Protein AF-A0A3P6Q4G8-F1 (afdb_monomer_lite)

Sequence (98 aa):
MTVVFAAFMSIFATLFLEGWKRYHAEVAWKWGLLDFEVDEETVRPEYQLRVKYAKTKRINPITQQLEPYLPLRIKFLRFLGSGVTVLFFVSLNFFLAN

Organism: NCBI:txid637853

Foldseek 3Di:
DDPVVVVVVVVVVVVCVVVVVVVVVVVCVVVVVVPPPPDPPPQPVVVVVVQVPQPDWDQDPPVRDTGRDDPVVVVVVVVVVVVVVVVVVVVVVVVVVD

Radius of gyration: 21.97 Å; chains: 1; bounding box: 55×34×53 Å

InterPro domains:
  IPR007632 Anoctamin 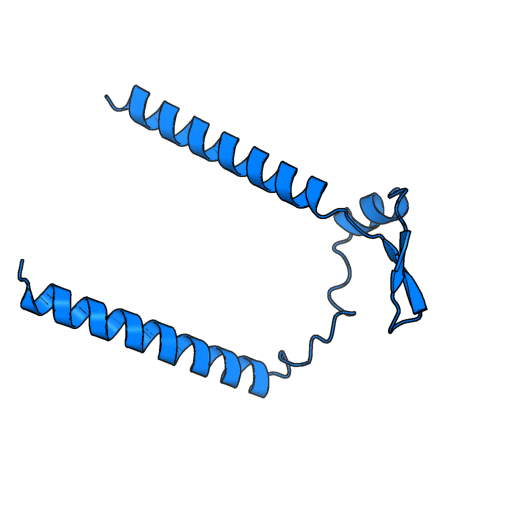[PTHR12308] (1-95)
  IPR049452 Anoctamin, transmembrane domain [PF04547] (1-92)

pLDDT: mean 80.02, std 13.68, range [50.53, 96.0]

Secondary structure (DSSP, 8-state):
--HHHHHHHHHHHHHHHHHHHHHHHHHHHHTTGGG--SS-S---HHHHHHHHT-S-EEE-TTT--EEEPPPHHHHHHHHHHHHHHHHHHHHHHHHHT-

Structure (mmCIF, N/CA/C/O backbone):
data_AF-A0A3P6Q4G8-F1
#
_entry.id   AF-A0A3P6Q4G8-F1
#
loop_
_atom_site.group_PDB
_atom_site.id
_atom_site.type_symbol
_atom_site.label_atom_id
_atom_site.label_alt_id
_atom_site.label_comp_id
_atom_site.label_asym_id
_atom_site.label_entity_id
_atom_site.label_seq_id
_atom_site.pdbx_PDB_ins_code
_atom_site.Cartn_x
_atom_site.Cartn_y
_atom_site.Cartn_z
_atom_site.occupancy
_atom_site.B_iso_or_equiv
_atom_site.auth_seq_id
_atom_site.auth_comp_id
_atom_site.auth_asym_id
_atom_site.auth_atom_id
_atom_site.pdbx_PDB_model_num
ATOM 1 N N . MET A 1 1 ? 20.855 7.249 -24.173 1.00 58.34 1 MET A N 1
ATOM 2 C CA . MET A 1 1 ? 19.793 6.762 -23.265 1.00 58.34 1 MET A CA 1
ATOM 3 C C . MET A 1 1 ? 18.490 7.392 -23.732 1.00 58.34 1 MET A C 1
ATOM 5 O O . MET A 1 1 ? 18.277 8.570 -23.503 1.00 58.34 1 MET A O 1
ATOM 9 N N . THR A 1 2 ? 17.784 6.709 -24.627 1.00 86.06 2 THR A N 1
ATOM 10 C CA . THR A 1 2 ? 17.119 7.303 -25.802 1.00 86.06 2 THR A CA 1
ATOM 11 C C . THR A 1 2 ? 15.637 7.649 -25.587 1.00 86.06 2 THR A C 1
ATOM 13 O O . THR A 1 2 ? 14.909 6.921 -24.921 1.00 86.06 2 THR A O 1
ATOM 16 N N . VAL A 1 3 ? 15.168 8.739 -26.208 1.00 90.31 3 VAL A N 1
ATOM 17 C CA . VAL A 1 3 ? 13.768 9.227 -26.147 1.00 90.31 3 VAL A CA 1
ATOM 18 C C . VAL A 1 3 ? 12.757 8.162 -26.587 1.00 90.31 3 VAL A C 1
ATOM 20 O O . VAL A 1 3 ? 11.704 8.011 -25.977 1.00 90.31 3 VAL A O 1
ATOM 23 N N . VAL A 1 4 ? 13.106 7.368 -27.603 1.00 91.38 4 VAL A N 1
ATOM 24 C CA . VAL A 1 4 ? 12.280 6.252 -28.094 1.00 91.38 4 VAL A CA 1
ATOM 25 C C . VAL A 1 4 ? 12.096 5.173 -27.024 1.00 91.38 4 VAL A C 1
ATOM 27 O O . VAL A 1 4 ? 10.995 4.660 -26.849 1.00 91.38 4 VAL A O 1
ATOM 30 N N . PHE A 1 5 ? 13.149 4.862 -26.263 1.00 91.69 5 PHE A N 1
ATOM 31 C CA . PHE A 1 5 ? 13.061 3.917 -25.152 1.00 91.69 5 PHE A CA 1
ATOM 32 C C . PHE A 1 5 ? 12.174 4.464 -24.029 1.00 91.69 5 PHE A C 1
ATOM 34 O O . PHE A 1 5 ? 11.325 3.740 -23.525 1.00 91.69 5 PHE A O 1
ATOM 41 N N . ALA A 1 6 ? 12.297 5.751 -23.685 1.00 93.06 6 ALA A N 1
ATOM 42 C CA . ALA A 1 6 ? 11.427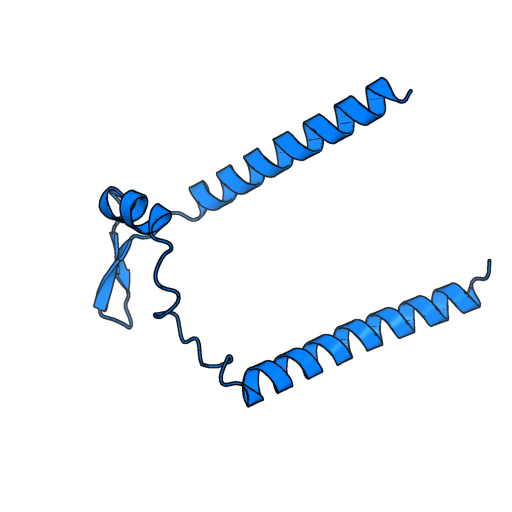 6.382 -22.690 1.00 93.06 6 ALA A CA 1
ATOM 43 C C . ALA A 1 6 ? 9.946 6.375 -23.114 1.00 93.06 6 ALA A C 1
ATOM 45 O O . ALA A 1 6 ? 9.079 6.078 -22.294 1.00 93.06 6 ALA A O 1
ATOM 46 N N . ALA A 1 7 ? 9.660 6.639 -24.394 1.00 93.50 7 ALA A N 1
ATOM 47 C CA . ALA A 1 7 ? 8.307 6.567 -24.946 1.00 93.50 7 ALA A CA 1
ATOM 48 C C . ALA A 1 7 ? 7.746 5.135 -24.929 1.00 93.50 7 ALA A C 1
ATOM 50 O O . ALA A 1 7 ? 6.586 4.925 -24.591 1.00 93.50 7 ALA A O 1
ATOM 51 N N . PHE A 1 8 ? 8.568 4.131 -25.239 1.00 93.81 8 PHE A N 1
ATOM 52 C CA . PHE A 1 8 ? 8.157 2.734 -25.124 1.00 93.81 8 PHE A CA 1
ATOM 53 C C . PHE A 1 8 ? 7.893 2.335 -23.666 1.00 93.81 8 PHE A C 1
ATOM 55 O O . PHE A 1 8 ? 6.870 1.724 -23.372 1.00 93.81 8 PHE A O 1
ATOM 62 N N . MET A 1 9 ? 8.774 2.723 -22.741 1.00 93.94 9 MET A N 1
ATOM 63 C CA . MET A 1 9 ? 8.627 2.423 -21.316 1.00 93.94 9 MET A CA 1
ATOM 64 C C . MET A 1 9 ? 7.397 3.094 -20.701 1.00 93.94 9 MET A C 1
ATOM 66 O O . MET A 1 9 ? 6.752 2.483 -19.853 1.00 93.94 9 MET A O 1
ATOM 70 N N . SER A 1 10 ? 7.036 4.311 -21.123 1.00 94.25 10 SER A N 1
ATOM 71 C CA . SER A 1 10 ? 5.827 4.979 -20.624 1.00 94.25 10 SER A CA 1
ATOM 72 C C . SER A 1 10 ? 4.555 4.271 -21.090 1.00 94.25 10 SER A C 1
ATOM 74 O O . SER A 1 10 ? 3.675 4.016 -20.270 1.00 94.25 10 SER A O 1
ATOM 76 N N . ILE A 1 11 ? 4.489 3.878 -22.366 1.00 94.75 11 ILE A N 1
ATOM 77 C CA . ILE A 1 11 ? 3.368 3.108 -22.925 1.00 94.75 11 ILE A CA 1
ATOM 78 C C . ILE A 1 11 ? 3.294 1.720 -22.279 1.00 94.75 11 ILE A C 1
ATOM 80 O O . ILE A 1 11 ? 2.221 1.246 -21.914 1.00 94.75 11 ILE A O 1
ATOM 84 N N . PHE A 1 12 ? 4.434 1.058 -22.096 1.00 93.81 12 PHE A N 1
ATOM 85 C CA . PHE A 1 12 ? 4.477 -0.247 -21.450 1.00 93.81 12 PHE A CA 1
ATOM 86 C C . PHE A 1 12 ? 4.045 -0.167 -19.980 1.00 93.81 12 PHE A C 1
ATOM 88 O O . PHE A 1 12 ? 3.289 -1.018 -19.521 1.00 93.81 12 PHE A O 1
ATOM 95 N N . ALA A 1 13 ? 4.456 0.871 -19.247 1.00 95.19 13 ALA A N 1
ATOM 96 C CA . ALA A 1 13 ? 4.068 1.067 -17.854 1.00 95.19 13 ALA A CA 1
ATOM 97 C C . ALA A 1 13 ? 2.558 1.301 -17.688 1.00 95.19 13 ALA A C 1
ATOM 99 O O . ALA A 1 13 ? 1.957 0.742 -16.768 1.00 95.19 13 ALA A O 1
ATOM 100 N N . THR A 1 14 ? 1.928 2.089 -18.568 1.00 95.06 14 THR A N 1
ATOM 101 C CA . THR A 1 14 ? 0.473 2.305 -18.517 1.00 95.06 14 THR A CA 1
ATOM 102 C C . THR A 1 14 ? -0.287 1.023 -18.834 1.00 95.06 14 THR A C 1
ATOM 104 O O . THR A 1 14 ? -1.166 0.640 -18.063 1.00 95.06 14 THR A O 1
ATOM 107 N N . LEU A 1 15 ? 0.107 0.305 -19.892 1.00 94.44 15 LEU A N 1
ATOM 108 C CA . LEU A 1 15 ? -0.487 -0.985 -20.252 1.00 94.44 15 LEU A CA 1
ATOM 109 C C . LEU A 1 15 ? -0.317 -2.024 -19.142 1.00 94.44 15 LEU A C 1
ATOM 111 O O . LEU A 1 15 ? -1.265 -2.738 -18.819 1.00 94.44 15 LEU A O 1
ATOM 115 N N . PHE A 1 16 ? 0.866 -2.087 -18.530 1.00 94.06 16 PHE A N 1
ATOM 116 C CA . PHE A 1 16 ? 1.128 -2.977 -17.409 1.00 94.06 16 PHE A CA 1
ATOM 117 C C . PHE A 1 16 ? 0.212 -2.652 -16.230 1.00 94.06 16 PHE A C 1
ATOM 119 O O . PHE A 1 16 ? -0.461 -3.546 -15.734 1.00 94.06 16 PHE A O 1
ATOM 126 N N . LEU A 1 17 ? 0.116 -1.387 -15.810 1.00 94.25 17 LEU A N 1
ATOM 127 C CA .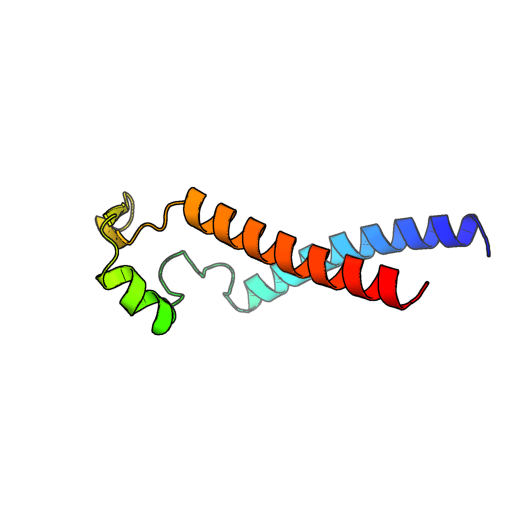 LEU A 1 17 ? -0.742 -0.984 -14.689 1.00 94.25 17 LEU A CA 1
ATOM 128 C C . LEU A 1 17 ? -2.228 -1.246 -14.958 1.00 94.25 17 LEU A C 1
ATOM 130 O O . LEU A 1 17 ? -2.947 -1.689 -14.061 1.00 94.25 17 LEU A O 1
ATOM 134 N N . GLU A 1 18 ? -2.707 -0.974 -16.169 1.00 94.06 18 GLU A N 1
ATOM 135 C CA . GLU A 1 18 ? -4.098 -1.231 -16.544 1.00 94.06 18 GLU A CA 1
ATOM 136 C C . GLU A 1 18 ? -4.405 -2.728 -16.631 1.00 94.06 18 GLU A C 1
ATOM 138 O O . GLU A 1 18 ? -5.407 -3.184 -16.074 1.00 94.06 18 GLU A O 1
ATOM 143 N N . GLY A 1 19 ? -3.530 -3.505 -17.272 1.00 93.81 19 GLY A N 1
ATOM 144 C CA . GLY A 1 19 ? -3.652 -4.958 -17.358 1.00 93.81 19 GLY A CA 1
ATOM 145 C C . GLY A 1 19 ? -3.579 -5.619 -15.983 1.00 93.81 19 GLY A C 1
ATOM 146 O O . GLY A 1 19 ? -4.401 -6.471 -15.656 1.00 93.81 19 GLY A O 1
ATOM 147 N N . TRP A 1 20 ? -2.662 -5.157 -15.137 1.00 93.94 20 TRP A N 1
ATOM 148 C CA . TRP A 1 20 ? -2.488 -5.623 -13.767 1.00 93.94 20 TRP A CA 1
ATOM 149 C C . TRP A 1 20 ? -3.739 -5.389 -12.920 1.00 93.94 20 TRP A C 1
ATOM 151 O O . TRP A 1 20 ? -4.197 -6.304 -12.241 1.00 93.94 20 TRP A O 1
ATOM 161 N N . LYS A 1 21 ? -4.360 -4.205 -13.007 1.00 92.06 21 LYS A N 1
ATOM 162 C CA . LYS A 1 21 ? -5.627 -3.922 -12.309 1.00 92.06 21 LYS A CA 1
ATOM 163 C C . LYS A 1 21 ? -6.742 -4.883 -12.724 1.00 92.06 21 LYS A C 1
ATOM 165 O O . LYS A 1 21 ? -7.471 -5.367 -11.863 1.00 92.06 21 LYS A O 1
ATOM 170 N N . ARG A 1 22 ? -6.863 -5.178 -14.024 1.00 92.00 22 ARG A N 1
ATOM 171 C CA . ARG A 1 22 ? -7.865 -6.127 -14.540 1.00 92.00 22 ARG A CA 1
ATOM 172 C C . ARG A 1 22 ? -7.593 -7.551 -14.059 1.00 92.00 22 ARG A C 1
ATOM 174 O O . ARG A 1 22 ? -8.510 -8.206 -13.578 1.00 92.00 22 ARG A O 1
ATOM 181 N N . TYR A 1 23 ? -6.337 -7.990 -14.116 1.00 92.56 23 TYR A N 1
ATOM 182 C CA . TYR A 1 23 ? -5.928 -9.307 -13.629 1.00 92.56 23 TYR A CA 1
ATOM 183 C C . TYR A 1 23 ? -6.197 -9.471 -12.129 1.00 92.56 23 TYR A C 1
ATOM 185 O O . TYR A 1 23 ? -6.776 -10.467 -11.705 1.00 92.56 23 TYR A O 1
ATOM 193 N N . HIS A 1 24 ? -5.851 -8.465 -11.323 1.00 89.69 24 HIS A N 1
ATOM 194 C CA . HIS A 1 24 ? -6.144 -8.474 -9.893 1.00 89.69 24 HIS A CA 1
ATOM 195 C C . HIS A 1 24 ? -7.636 -8.572 -9.593 1.00 89.69 24 HIS A C 1
ATOM 197 O O . HIS A 1 24 ? -8.014 -9.330 -8.703 1.00 89.69 24 HIS A O 1
ATOM 203 N N . ALA A 1 25 ? -8.478 -7.842 -10.329 1.00 88.06 25 ALA A N 1
ATOM 204 C CA . ALA A 1 25 ? -9.926 -7.921 -10.167 1.00 88.06 25 ALA A CA 1
ATOM 205 C C . ALA A 1 25 ? -10.464 -9.317 -10.524 1.00 88.06 25 ALA A C 1
ATOM 207 O O . ALA A 1 25 ? -11.302 -9.853 -9.805 1.00 88.06 25 ALA A O 1
ATOM 208 N N . GLU A 1 26 ? -9.948 -9.939 -11.586 1.00 91.00 26 GLU A N 1
ATOM 209 C CA . GLU A 1 26 ? -10.343 -11.292 -11.990 1.00 91.00 26 GLU A CA 1
ATOM 210 C C . GLU A 1 26 ? -9.906 -12.358 -10.973 1.00 91.00 26 GLU A C 1
ATOM 212 O O . GLU A 1 26 ? -10.676 -13.262 -10.652 1.00 91.00 26 GLU A O 1
ATOM 217 N N . VAL A 1 27 ? -8.690 -12.250 -10.430 1.00 91.19 27 VAL A N 1
ATOM 218 C CA . VAL A 1 27 ? -8.204 -13.147 -9.368 1.00 91.19 27 VAL A CA 1
ATOM 219 C C . VAL A 1 27 ? -9.023 -12.961 -8.094 1.00 91.19 27 VAL A C 1
ATOM 221 O O . VAL A 1 27 ? -9.458 -13.948 -7.506 1.00 91.19 27 VAL A O 1
ATOM 224 N N . ALA A 1 28 ? -9.294 -11.714 -7.702 1.00 87.38 28 ALA A N 1
ATOM 225 C CA . ALA A 1 28 ? -10.144 -11.415 -6.556 1.00 87.38 28 ALA A CA 1
ATOM 226 C C . ALA A 1 28 ? -11.560 -11.985 -6.739 1.00 87.38 28 ALA A C 1
ATOM 228 O O . ALA A 1 28 ? -12.099 -12.570 -5.806 1.00 87.38 28 ALA A O 1
ATOM 229 N N . TRP A 1 29 ? -12.131 -11.901 -7.946 1.00 84.56 29 TRP A N 1
ATOM 230 C CA . TRP A 1 29 ? -13.415 -12.532 -8.273 1.00 84.56 29 TRP A CA 1
ATOM 231 C C . TRP A 1 29 ? -13.371 -14.047 -8.139 1.00 84.56 29 TRP A C 1
ATOM 233 O O . TRP A 1 29 ? -14.191 -14.630 -7.436 1.00 84.56 29 TRP A O 1
ATOM 243 N N . LYS A 1 30 ? -12.387 -14.691 -8.776 1.00 89.06 30 LYS A N 1
ATOM 244 C CA . LYS A 1 30 ? -12.222 -16.151 -8.749 1.00 89.06 30 LYS A CA 1
ATOM 245 C C . LYS A 1 30 ? -12.050 -16.692 -7.336 1.00 89.06 30 LYS A C 1
ATOM 247 O O . LYS A 1 30 ? -12.471 -17.808 -7.058 1.00 89.06 30 LYS A O 1
ATOM 252 N N . TRP A 1 31 ? -11.407 -15.924 -6.465 1.00 89.25 31 TRP A N 1
ATOM 253 C CA . TRP A 1 31 ? -11.182 -16.297 -5.071 1.00 89.25 31 TRP A CA 1
ATOM 254 C C . TRP A 1 31 ? -12.330 -15.882 -4.142 1.00 89.25 31 TRP A C 1
ATOM 256 O O . TRP A 1 31 ? -12.229 -16.105 -2.942 1.00 89.25 31 TRP A O 1
ATOM 266 N N . GLY A 1 32 ? -13.406 -15.280 -4.666 1.00 82.88 32 GLY A N 1
ATOM 267 C CA . GLY A 1 32 ? -14.531 -14.804 -3.856 1.00 82.88 32 GLY A CA 1
ATOM 268 C C . GLY A 1 32 ? -14.186 -13.612 -2.955 1.00 82.88 32 GLY A C 1
ATOM 269 O O . GLY A 1 32 ? -14.943 -13.285 -2.054 1.00 82.88 32 GLY A O 1
ATOM 270 N N . LEU A 1 33 ? -13.059 -12.934 -3.195 1.00 75.62 33 LEU A N 1
ATOM 271 C CA . LEU A 1 33 ? -12.595 -11.781 -2.414 1.00 75.62 33 LEU A CA 1
ATOM 272 C C . LEU A 1 33 ? -13.329 -10.477 -2.758 1.00 75.62 33 LEU A C 1
ATOM 274 O O . LEU A 1 33 ? -13.110 -9.462 -2.100 1.00 75.62 33 LEU A O 1
ATOM 278 N N . LEU A 1 34 ? -14.154 -10.475 -3.809 1.00 70.69 34 LEU A N 1
ATOM 279 C CA . LEU A 1 34 ? -14.967 -9.310 -4.171 1.00 70.69 34 LEU A CA 1
ATOM 280 C C . LEU A 1 34 ? -16.167 -9.110 -3.240 1.00 70.69 34 LEU A C 1
ATOM 282 O O . LEU A 1 34 ? -16.666 -7.992 -3.168 1.00 70.69 34 LEU A O 1
ATOM 286 N N . ASP A 1 35 ? -16.561 -10.156 -2.510 1.00 63.19 35 ASP A N 1
ATOM 287 C CA . ASP A 1 35 ? -17.674 -10.151 -1.556 1.00 63.19 35 ASP A CA 1
ATOM 288 C C . ASP A 1 35 ? -17.194 -10.088 -0.097 1.00 63.19 35 ASP A C 1
ATOM 290 O O . ASP A 1 35 ? -17.877 -10.531 0.819 1.00 63.19 35 ASP A O 1
ATOM 294 N N . PHE A 1 36 ? -16.012 -9.502 0.154 1.00 57.31 36 PHE A N 1
ATOM 295 C CA . PHE A 1 36 ? -15.688 -8.952 1.479 1.00 57.31 36 PHE A CA 1
ATOM 296 C C . PHE A 1 36 ? -16.577 -7.721 1.720 1.00 57.31 36 PHE A C 1
ATOM 298 O O . PHE A 1 36 ? -16.137 -6.569 1.742 1.00 57.31 36 PHE A O 1
ATOM 305 N N . GLU A 1 37 ? -17.872 -7.977 1.824 1.00 52.47 37 GLU A N 1
ATOM 306 C CA . GLU A 1 37 ? -18.917 -7.031 2.131 1.00 52.47 37 GLU A CA 1
ATOM 307 C C . GLU A 1 37 ? -18.730 -6.600 3.584 1.00 52.47 37 GLU A C 1
ATOM 309 O O . GLU A 1 37 ? -19.283 -7.208 4.480 1.00 52.47 37 GLU A O 1
ATOM 314 N N . VAL A 1 38 ? -17.880 -5.588 3.802 1.00 53.22 38 VAL A N 1
ATOM 315 C CA . VAL A 1 38 ? -17.913 -4.568 4.877 1.00 53.22 38 VAL A CA 1
ATOM 316 C C . VAL A 1 38 ? -17.858 -5.033 6.355 1.00 53.22 38 VAL A C 1
ATOM 318 O O . VAL A 1 38 ? -17.411 -4.249 7.192 1.00 53.22 38 VAL A O 1
ATOM 321 N N . ASP A 1 39 ? -18.175 -6.283 6.689 1.00 53.03 39 ASP A N 1
ATOM 322 C CA . ASP A 1 39 ? -18.524 -6.743 8.039 1.00 53.03 39 ASP A CA 1
ATOM 323 C C . ASP A 1 39 ? -17.537 -7.755 8.656 1.00 53.03 39 ASP A C 1
ATOM 325 O O . ASP A 1 39 ? -17.597 -8.000 9.861 1.00 53.03 39 ASP A O 1
ATOM 329 N N . GLU A 1 40 ? -16.583 -8.317 7.901 1.00 50.53 40 GLU A N 1
ATOM 330 C CA . GLU A 1 40 ? -15.819 -9.492 8.375 1.00 50.53 40 GLU A CA 1
ATOM 331 C C . GLU A 1 40 ? -14.300 -9.351 8.501 1.00 50.53 40 GLU A C 1
ATOM 333 O O . GLU A 1 40 ? -13.640 -10.284 8.969 1.00 50.53 40 GLU A O 1
ATOM 338 N N . GLU A 1 41 ? -13.704 -8.185 8.222 1.00 55.72 41 GLU A N 1
ATOM 339 C CA . GLU A 1 41 ? -12.387 -7.926 8.816 1.00 55.72 41 GLU A CA 1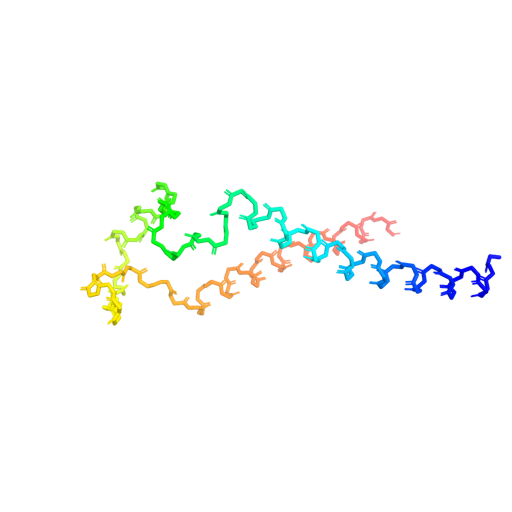
ATOM 340 C C . GLU A 1 41 ? -12.594 -7.708 10.314 1.00 55.72 41 GLU A C 1
ATOM 342 O O . GLU A 1 41 ? -12.749 -6.577 10.783 1.00 55.72 41 GLU A O 1
ATOM 347 N N . THR A 1 42 ? -12.619 -8.809 11.078 1.00 56.81 42 THR A N 1
ATOM 348 C CA . THR A 1 42 ? -12.652 -8.785 12.537 1.00 56.81 42 THR A CA 1
ATOM 349 C C . THR A 1 42 ? -11.651 -7.740 12.991 1.00 56.81 42 THR A C 1
ATOM 351 O O . THR A 1 42 ? -10.446 -7.879 12.751 1.00 56.81 42 THR A O 1
ATOM 354 N N . VAL A 1 43 ? -12.167 -6.654 13.575 1.00 61.28 43 VAL A N 1
ATOM 355 C CA . VAL A 1 43 ? -11.358 -5.515 14.002 1.00 61.28 43 VAL A CA 1
ATOM 356 C C . VAL A 1 43 ? -10.178 -6.090 14.768 1.00 61.28 43 VAL A C 1
ATOM 358 O O . VAL A 1 43 ? -10.396 -6.819 15.738 1.00 61.28 43 VAL A O 1
ATOM 361 N N . ARG A 1 44 ? -8.941 -5.834 14.317 1.00 68.44 44 ARG A N 1
ATOM 362 C CA . ARG A 1 44 ? -7.739 -6.361 14.987 1.00 68.44 44 ARG A CA 1
ATOM 363 C C . ARG A 1 44 ? -7.883 -6.142 16.500 1.00 68.44 44 ARG A C 1
ATOM 365 O O . ARG A 1 44 ? -8.323 -5.058 16.893 1.00 68.44 44 ARG A O 1
ATOM 372 N N . PRO A 1 45 ? -7.524 -7.110 17.359 1.00 66.44 45 PRO A N 1
ATOM 373 C CA . PRO A 1 45 ? -7.832 -7.053 18.792 1.00 66.44 45 PRO A CA 1
ATOM 374 C C . PRO A 1 45 ? -7.349 -5.755 19.469 1.00 66.44 45 PRO A C 1
ATOM 376 O O . PRO A 1 45 ? -8.047 -5.186 20.308 1.00 66.44 45 PRO A O 1
ATOM 379 N N . GLU A 1 46 ? -6.220 -5.200 19.021 1.00 69.31 46 GLU A N 1
ATOM 380 C CA . GLU A 1 46 ? -5.698 -3.896 19.465 1.00 69.31 46 GLU A CA 1
ATOM 381 C C . GLU A 1 46 ? -6.657 -2.717 19.215 1.00 69.31 46 GLU A C 1
ATOM 383 O O . GLU A 1 46 ? -6.723 -1.759 19.991 1.00 69.31 46 GLU A O 1
ATOM 388 N N . TYR A 1 47 ? -7.415 -2.767 18.122 1.00 66.50 47 TYR A N 1
ATOM 389 C CA . TYR A 1 47 ? -8.409 -1.761 17.775 1.00 66.50 47 TYR A CA 1
ATOM 390 C C . TYR A 1 47 ? -9.722 -1.988 18.514 1.00 66.50 47 TYR A C 1
ATOM 392 O O . TYR A 1 47 ? -10.341 -0.995 18.880 1.00 66.50 47 TYR A O 1
ATOM 400 N N . GLN A 1 48 ? -10.099 -3.237 18.820 1.00 62.97 48 GLN A N 1
ATOM 401 C CA . GLN A 1 48 ? -11.312 -3.553 19.587 1.00 62.97 48 GLN A CA 1
ATOM 402 C C . GLN A 1 48 ? -11.308 -2.887 20.966 1.00 62.97 48 GLN A C 1
ATOM 404 O O . GLN A 1 48 ? -12.330 -2.361 21.401 1.00 62.97 48 GLN A O 1
ATOM 409 N N . LEU A 1 49 ? -10.155 -2.850 21.644 1.00 62.69 49 LEU A N 1
ATOM 410 C CA . LEU A 1 49 ? -10.014 -2.156 22.927 1.00 62.69 49 LEU A CA 1
ATOM 411 C C . LEU A 1 49 ? -10.238 -0.649 22.761 1.00 62.69 49 LEU A C 1
ATOM 413 O O . LEU A 1 49 ? -11.082 -0.065 23.435 1.00 62.69 49 LEU A O 1
ATOM 417 N N . ARG A 1 50 ? -9.553 -0.019 21.801 1.00 63.72 50 ARG A N 1
ATOM 418 C CA . ARG A 1 50 ? -9.697 1.417 21.502 1.00 63.72 50 ARG A CA 1
ATOM 419 C C . ARG A 1 50 ? -11.135 1.791 21.123 1.00 63.72 50 ARG A C 1
ATOM 421 O O . ARG A 1 50 ? -11.611 2.857 21.493 1.00 63.72 50 ARG A O 1
ATOM 428 N N . VAL A 1 51 ? -11.802 0.895 20.406 1.00 63.97 51 VAL A N 1
ATOM 429 C CA . VAL A 1 51 ? -13.206 0.937 19.996 1.00 63.97 51 VAL A CA 1
ATOM 430 C C . VAL A 1 51 ? -14.157 0.840 21.193 1.00 63.97 51 VAL A C 1
ATOM 432 O O . VAL A 1 51 ? -15.091 1.631 21.284 1.00 63.97 51 VAL A O 1
ATOM 435 N N . LYS A 1 52 ? -13.913 -0.077 22.142 1.00 61.22 52 LYS A N 1
ATOM 436 C CA . LYS A 1 52 ? -14.734 -0.234 23.357 1.00 61.22 52 LYS A CA 1
ATOM 437 C C . LYS A 1 52 ? -14.722 1.029 24.219 1.00 61.22 52 LYS A C 1
ATOM 439 O O . LYS A 1 52 ? -15.750 1.379 24.793 1.00 61.22 52 LYS A O 1
ATOM 444 N N . TYR A 1 53 ? -13.588 1.732 24.263 1.00 60.66 53 TYR A N 1
ATOM 445 C CA . TYR A 1 53 ? -13.437 3.011 24.969 1.00 60.66 53 TYR A CA 1
ATOM 446 C C . TYR A 1 53 ? -13.745 4.243 24.099 1.00 60.66 53 TYR A C 1
ATOM 448 O O . TYR A 1 53 ? -13.667 5.375 24.585 1.00 60.66 53 TYR A O 1
ATOM 456 N N . ALA A 1 54 ? -14.088 4.064 22.818 1.00 65.06 54 ALA A N 1
ATOM 457 C CA . ALA A 1 54 ? -14.425 5.175 21.940 1.00 65.06 54 ALA A CA 1
ATOM 458 C C . ALA A 1 54 ? -15.784 5.767 22.341 1.00 65.06 54 ALA A C 1
ATOM 460 O O . ALA A 1 54 ? -16.807 5.084 22.368 1.00 65.06 54 ALA A O 1
ATOM 461 N N . LYS A 1 55 ? -15.798 7.071 22.635 1.00 59.59 55 LYS A N 1
ATOM 462 C CA . LYS A 1 55 ? -17.017 7.806 23.015 1.00 59.59 55 LYS A CA 1
ATOM 463 C C . LYS A 1 55 ? -17.987 8.010 21.844 1.00 59.59 55 LYS A C 1
ATOM 465 O O . LYS A 1 55 ? -19.154 8.307 22.069 1.00 59.59 55 LYS A O 1
ATOM 470 N N . THR A 1 56 ? -17.518 7.870 20.603 1.00 63.25 56 THR A N 1
ATOM 471 C CA . THR A 1 56 ? -18.297 8.118 19.384 1.00 63.25 56 THR A CA 1
ATOM 472 C C . THR A 1 56 ? -18.794 6.810 18.779 1.00 63.25 56 THR A C 1
ATOM 474 O O . THR A 1 56 ? -18.028 6.038 18.205 1.00 63.25 56 THR A O 1
ATOM 477 N N . LYS A 1 57 ? -20.099 6.578 18.902 1.00 67.94 57 LYS A N 1
ATOM 478 C CA . LYS A 1 57 ? -20.811 5.410 18.379 1.00 67.94 57 LYS A CA 1
ATOM 479 C C . LYS A 1 57 ? -21.833 5.894 17.353 1.00 67.94 57 LYS A C 1
ATOM 481 O O . LYS A 1 57 ? -22.550 6.854 17.631 1.00 67.94 57 LYS A O 1
ATOM 486 N N . ARG A 1 58 ? -21.864 5.290 16.163 1.00 70.38 58 ARG A N 1
ATOM 487 C CA . ARG A 1 58 ? -22.811 5.625 15.088 1.00 70.38 58 ARG A CA 1
ATOM 488 C C . ARG A 1 58 ? -23.607 4.372 14.738 1.00 70.38 58 ARG A C 1
ATOM 490 O O . ARG A 1 58 ? -23.038 3.292 14.654 1.00 70.38 58 ARG A O 1
ATOM 497 N N . ILE A 1 59 ? -24.912 4.526 14.543 1.00 74.81 59 ILE A N 1
ATOM 498 C CA . ILE A 1 59 ? -25.760 3.445 14.034 1.00 74.81 59 ILE A CA 1
ATOM 499 C C . ILE A 1 59 ? -25.511 3.339 12.532 1.00 74.81 59 ILE A C 1
ATOM 501 O O . ILE A 1 59 ? -25.644 4.335 11.810 1.00 74.81 59 ILE A O 1
ATOM 505 N N . ASN A 1 60 ? -25.112 2.155 12.080 1.00 71.94 60 ASN A N 1
ATOM 506 C CA . ASN A 1 60 ? -24.996 1.861 10.662 1.00 71.94 60 ASN A CA 1
ATOM 507 C C . ASN A 1 60 ? -26.419 1.701 10.079 1.00 71.94 60 ASN A C 1
ATOM 509 O O . ASN A 1 60 ? -27.205 0.918 10.613 1.00 71.94 60 ASN A O 1
ATOM 513 N N . PRO A 1 61 ? -26.804 2.460 9.033 1.00 72.44 61 PRO A N 1
ATOM 514 C CA . PRO A 1 61 ? -28.158 2.415 8.476 1.00 72.44 61 PRO A CA 1
ATOM 515 C C . PRO A 1 61 ? -28.519 1.078 7.812 1.00 72.44 61 PRO A C 1
ATOM 517 O O . PRO A 1 61 ? -29.701 0.842 7.582 1.00 72.44 61 PRO A O 1
ATOM 520 N N . ILE A 1 62 ? -27.532 0.231 7.502 1.00 69.19 62 ILE A N 1
ATOM 521 C CA . ILE A 1 62 ? -27.732 -1.038 6.789 1.00 69.19 62 ILE A CA 1
ATOM 522 C C . ILE A 1 62 ? -27.828 -2.198 7.786 1.00 69.19 62 ILE A C 1
ATOM 524 O O . ILE A 1 62 ? -28.806 -2.936 7.782 1.00 69.19 62 ILE A O 1
ATOM 528 N N . THR A 1 63 ? -26.856 -2.316 8.694 1.00 69.12 63 THR A N 1
ATOM 529 C CA . THR A 1 63 ? -26.786 -3.423 9.665 1.00 69.12 63 THR A CA 1
ATOM 530 C C . THR A 1 63 ? -27.575 -3.146 10.948 1.00 69.12 63 THR A C 1
ATOM 532 O O . THR A 1 63 ? -27.772 -4.046 11.760 1.00 69.12 63 THR A O 1
ATOM 535 N N . GLN A 1 64 ? -28.012 -1.895 11.166 1.00 72.00 64 GLN A N 1
ATOM 536 C CA . GLN A 1 64 ? -28.644 -1.397 12.401 1.00 72.00 64 GLN A CA 1
ATOM 537 C C . GLN A 1 64 ? -27.825 -1.647 13.681 1.00 72.00 64 GLN A C 1
ATOM 539 O O . GLN A 1 64 ? -28.308 -1.411 14.791 1.00 72.00 64 GLN A O 1
ATOM 544 N N . GLN A 1 65 ? -26.568 -2.070 13.547 1.00 71.50 65 GLN A N 1
ATOM 545 C CA . GLN A 1 65 ? -25.679 -2.297 14.669 1.00 71.50 65 GLN A CA 1
ATOM 546 C C . GLN A 1 65 ? -24.990 -0.998 15.079 1.00 71.50 65 GLN A C 1
ATOM 548 O O . GLN A 1 65 ? -24.782 -0.062 14.296 1.00 71.50 65 GLN A O 1
ATOM 553 N N . LEU A 1 66 ? -24.670 -0.925 16.369 1.00 69.69 66 LEU A N 1
ATOM 554 C CA . LEU A 1 66 ? -23.967 0.206 16.937 1.00 69.69 66 LEU A CA 1
ATOM 555 C C . LEU A 1 66 ? -22.472 0.004 16.705 1.00 69.69 66 LEU A C 1
ATOM 557 O O . LEU A 1 66 ? -21.799 -0.728 17.432 1.00 69.69 66 LEU A O 1
ATOM 561 N N . GLU A 1 67 ? -21.967 0.688 15.687 1.00 67.88 67 GLU A N 1
ATOM 562 C CA . GLU A 1 67 ? -20.579 0.587 15.287 1.00 67.88 67 GLU A CA 1
ATOM 563 C C . GLU A 1 67 ? -19.743 1.745 15.857 1.00 67.88 67 GLU A C 1
ATOM 565 O O . GLU A 1 67 ? -20.162 2.913 15.917 1.00 67.88 67 GLU A O 1
ATOM 570 N N . PRO A 1 68 ? -18.526 1.439 16.314 1.00 68.44 68 PRO A N 1
ATOM 571 C CA . PRO A 1 68 ? -17.577 2.419 16.808 1.00 68.44 68 PRO A CA 1
ATOM 572 C C . PRO A 1 68 ? -16.991 3.206 15.631 1.00 68.44 68 PRO A C 1
ATOM 574 O O . PRO A 1 68 ? -16.146 2.726 14.877 1.00 68.44 68 PRO A O 1
ATOM 577 N N . TYR A 1 69 ? -17.413 4.457 15.478 1.00 69.50 69 TYR A N 1
ATOM 578 C CA . TYR A 1 69 ? -16.947 5.293 14.379 1.00 69.50 69 TYR A CA 1
ATOM 579 C C . TYR A 1 69 ? -15.665 6.030 14.770 1.00 69.50 69 TYR A C 1
ATOM 581 O O . TYR A 1 69 ? -15.656 6.836 15.708 1.00 69.50 69 TYR A O 1
ATOM 589 N N . LEU A 1 70 ? -14.583 5.793 14.022 1.00 69.12 70 LEU A N 1
ATOM 590 C CA . LEU A 1 70 ? -13.369 6.595 14.131 1.00 69.12 70 LEU A CA 1
ATOM 591 C C . LEU A 1 70 ? -13.527 7.861 13.272 1.00 69.12 70 LEU A C 1
ATOM 593 O O . LEU A 1 70 ? -13.624 7.755 12.047 1.00 69.12 70 LEU A O 1
ATOM 597 N N . PRO A 1 71 ? -13.507 9.071 13.859 1.00 76.50 71 PRO A N 1
ATOM 598 C CA . PRO A 1 71 ? -13.634 10.287 13.073 1.00 76.50 71 PRO A CA 1
ATOM 599 C C . PRO A 1 71 ? -12.459 10.419 12.100 1.00 76.50 71 PRO A C 1
ATOM 601 O O . PRO A 1 71 ? -11.290 10.370 12.497 1.00 76.50 71 PRO A O 1
ATOM 604 N N . LEU A 1 72 ? -12.778 10.655 10.823 1.00 75.56 72 LEU A N 1
ATOM 605 C CA . LEU A 1 72 ? -11.802 10.797 9.734 1.00 75.56 72 LEU A CA 1
ATOM 606 C C . LEU A 1 72 ? -10.696 11.815 10.048 1.00 75.56 72 LEU A C 1
ATOM 608 O O . LEU A 1 72 ? -9.551 11.619 9.653 1.00 75.56 72 LEU A O 1
ATOM 612 N N . ARG A 1 73 ? -11.010 12.854 10.834 1.00 77.06 73 ARG A N 1
ATOM 613 C CA . ARG A 1 73 ? -10.045 13.865 11.294 1.00 77.06 73 ARG A CA 1
ATOM 614 C C . ARG A 1 73 ? -8.885 13.262 12.091 1.00 77.06 73 ARG A C 1
ATOM 616 O O . ARG A 1 73 ? -7.746 13.657 11.882 1.00 77.06 73 ARG A O 1
ATOM 623 N N . ILE A 1 74 ? -9.148 12.283 12.960 1.00 81.44 74 ILE A N 1
ATOM 624 C CA . ILE A 1 74 ? -8.102 11.616 13.754 1.00 81.44 74 ILE A CA 1
ATOM 625 C C . ILE A 1 74 ? -7.246 10.718 12.856 1.00 81.44 74 ILE A C 1
ATOM 627 O O . ILE A 1 74 ? -6.024 10.691 12.998 1.00 81.44 74 ILE A O 1
ATOM 631 N N . LYS A 1 75 ? -7.870 10.010 11.903 1.00 81.00 75 LYS A N 1
ATOM 632 C CA . LYS A 1 75 ? -7.153 9.178 10.923 1.00 81.00 75 LYS A CA 1
ATOM 633 C C . LYS A 1 75 ? -6.218 10.032 10.064 1.00 81.00 75 LYS A C 1
ATOM 635 O O . LYS A 1 75 ? -5.050 9.689 9.906 1.00 81.00 75 LYS A O 1
ATOM 640 N N . PHE A 1 76 ? -6.717 11.168 9.585 1.00 85.88 76 PHE A N 1
ATOM 641 C CA . PHE A 1 76 ? -5.943 12.121 8.801 1.00 85.88 76 PHE A CA 1
ATOM 642 C C . PHE A 1 76 ? -4.809 12.756 9.613 1.00 85.88 76 PHE A C 1
ATOM 644 O O . PHE A 1 76 ? -3.674 12.776 9.152 1.00 85.88 76 PHE A O 1
ATOM 651 N N . LEU A 1 77 ? -5.071 13.186 10.853 1.00 87.88 77 LEU A N 1
ATOM 652 C CA . LEU A 1 77 ? -4.040 13.753 11.728 1.00 87.88 77 LEU A CA 1
ATOM 653 C C . LEU A 1 77 ? -2.919 12.749 12.026 1.00 87.88 77 LEU A C 1
ATOM 655 O O . LEU A 1 77 ? -1.746 13.111 12.015 1.00 87.88 77 LEU A O 1
ATOM 659 N N . ARG A 1 78 ? -3.261 11.476 12.250 1.00 85.62 78 ARG A N 1
ATOM 660 C CA . ARG A 1 78 ? -2.267 10.412 12.430 1.00 85.62 78 ARG A CA 1
ATOM 661 C C . ARG A 1 78 ? -1.429 10.204 11.168 1.00 85.62 78 ARG A C 1
ATOM 663 O O . ARG A 1 78 ? -0.217 10.061 11.280 1.00 85.62 78 ARG A O 1
ATOM 670 N N . PHE A 1 79 ? -2.062 10.205 9.995 1.00 88.88 79 PHE A N 1
ATOM 671 C CA . PHE A 1 79 ? -1.364 10.072 8.717 1.00 88.88 79 PHE A CA 1
ATOM 672 C C . PHE A 1 79 ? -0.406 11.247 8.469 1.00 88.88 79 PHE A C 1
ATOM 674 O O . PHE A 1 79 ? 0.751 11.038 8.107 1.00 88.88 79 PHE A O 1
ATOM 681 N N . LEU A 1 80 ? -0.849 12.472 8.764 1.00 93.44 80 LEU A N 1
ATOM 682 C CA . LEU A 1 80 ? -0.004 13.664 8.729 1.00 93.44 80 LEU A CA 1
ATOM 683 C C . LEU A 1 80 ? 1.176 13.551 9.696 1.00 93.44 80 LEU A C 1
ATOM 685 O O . LEU A 1 80 ? 2.308 13.768 9.284 1.00 93.44 80 LEU A O 1
ATOM 689 N N . GLY A 1 81 ? 0.935 13.155 10.948 1.00 92.38 81 GLY A N 1
ATOM 690 C CA . GLY A 1 81 ? 1.998 12.953 11.934 1.00 92.38 81 GLY A CA 1
ATOM 691 C C . GLY A 1 81 ? 3.044 11.939 11.463 1.00 92.38 81 GLY A C 1
ATOM 692 O O . GLY A 1 81 ? 4.239 12.221 11.530 1.00 92.38 81 GLY A O 1
ATOM 693 N N . SER A 1 82 ? 2.609 10.801 10.903 1.00 92.69 82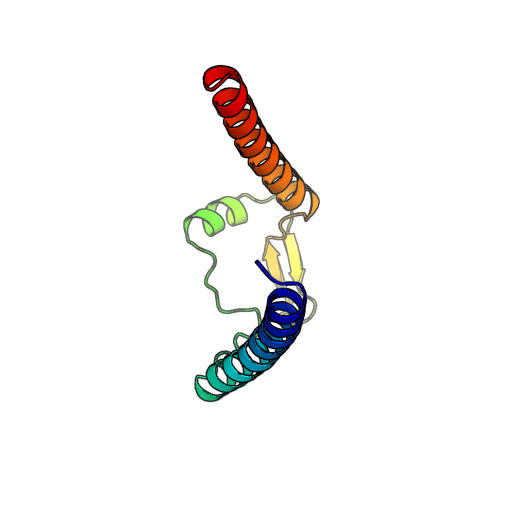 SER A N 1
ATOM 694 C CA . SER A 1 82 ? 3.539 9.830 10.312 1.00 92.69 82 SER A CA 1
ATOM 695 C C . SER A 1 82 ? 4.307 10.408 9.120 1.00 92.69 82 SER A C 1
ATOM 697 O O . SER A 1 82 ? 5.520 10.228 9.031 1.00 92.69 82 SER A O 1
ATOM 699 N N . GLY A 1 83 ? 3.641 11.170 8.246 1.00 92.81 83 GLY A N 1
ATOM 700 C CA . GLY A 1 83 ? 4.294 11.838 7.121 1.00 92.81 83 GLY A CA 1
ATOM 701 C C . GLY A 1 83 ? 5.377 12.815 7.579 1.00 92.81 83 GLY A C 1
ATOM 702 O O . GLY A 1 83 ? 6.494 12.772 7.073 1.00 92.81 83 GLY A O 1
ATOM 703 N N . VAL A 1 84 ? 5.086 13.629 8.599 1.00 96.00 84 VAL A N 1
ATOM 704 C CA . VAL A 1 84 ? 6.045 14.576 9.188 1.00 96.00 84 VAL A CA 1
ATOM 705 C C . VAL A 1 84 ? 7.263 13.849 9.755 1.00 96.00 84 VAL A C 1
ATOM 707 O O . VAL A 1 84 ? 8.384 14.272 9.491 1.00 96.00 84 VAL A O 1
ATOM 710 N N . THR A 1 85 ? 7.075 12.737 10.476 1.00 93.88 85 THR A N 1
ATOM 711 C CA . THR A 1 85 ? 8.216 11.971 11.007 1.00 93.88 85 THR A CA 1
ATOM 712 C C . THR A 1 85 ? 9.123 11.440 9.899 1.00 93.88 85 THR A C 1
ATOM 714 O O . THR A 1 85 ? 10.336 11.600 9.985 1.00 93.88 85 THR A O 1
ATOM 717 N N . VAL A 1 86 ? 8.560 10.876 8.826 1.00 95.31 86 VAL A N 1
ATOM 718 C CA . VAL A 1 86 ? 9.353 10.365 7.696 1.00 95.31 86 VAL A CA 1
ATOM 719 C C . VAL A 1 86 ? 10.109 11.497 7.004 1.00 95.31 86 VAL A C 1
ATOM 721 O O . VAL A 1 86 ? 11.309 11.372 6.770 1.00 95.31 86 VAL A O 1
ATOM 724 N N . LEU A 1 87 ? 9.438 12.619 6.727 1.00 93.94 87 LEU A N 1
ATOM 725 C CA . LEU A 1 87 ? 10.072 13.784 6.107 1.00 93.94 87 LEU A CA 1
ATOM 726 C C . LEU A 1 87 ? 11.217 14.329 6.965 1.00 93.94 87 LEU A C 1
ATOM 728 O O . LEU A 1 87 ? 12.282 14.625 6.430 1.00 93.94 87 LEU A O 1
ATOM 732 N N . PHE A 1 88 ? 11.030 14.387 8.285 1.00 94.31 88 PHE A N 1
ATOM 733 C CA . PHE A 1 88 ? 12.070 14.800 9.223 1.00 94.31 88 PHE A CA 1
ATOM 734 C C . PHE A 1 88 ? 13.312 13.898 9.134 1.00 94.31 88 PHE A C 1
ATOM 736 O O . PHE A 1 88 ? 14.430 14.400 8.996 1.00 94.31 88 PHE A O 1
ATOM 743 N N . PHE A 1 89 ? 13.134 12.572 9.122 1.00 94.19 89 PHE A N 1
ATOM 744 C CA . PHE A 1 89 ? 14.254 11.635 8.982 1.00 94.19 89 PHE A CA 1
ATOM 745 C C . PHE A 1 89 ? 14.958 11.753 7.628 1.00 94.19 89 PHE A C 1
ATOM 747 O O . PHE A 1 89 ? 16.187 11.693 7.582 1.00 94.19 89 PHE A O 1
ATOM 754 N N . VAL A 1 90 ? 14.223 11.962 6.532 1.00 94.25 90 VAL A N 1
ATOM 755 C CA . VAL A 1 90 ? 14.832 12.177 5.208 1.00 94.25 90 VAL A CA 1
ATOM 756 C C . VAL A 1 90 ? 15.642 13.475 5.187 1.00 94.25 90 VAL A C 1
ATOM 758 O O . VAL A 1 90 ? 16.782 13.461 4.729 1.00 94.25 90 VAL A O 1
ATOM 761 N N . SER A 1 91 ? 15.111 14.575 5.736 1.00 90.69 91 SER A N 1
ATOM 762 C CA . SER A 1 91 ? 15.844 15.848 5.801 1.00 90.69 91 SER A CA 1
ATOM 763 C C . SER A 1 91 ? 17.115 15.762 6.647 1.00 90.69 91 SER A C 1
ATOM 765 O O . SER A 1 91 ? 18.138 16.327 6.270 1.00 90.69 91 SER A O 1
ATOM 767 N N . LEU A 1 92 ? 17.077 15.010 7.752 1.00 93.25 92 LEU A N 1
ATOM 768 C CA . LEU A 1 92 ? 18.239 14.787 8.609 1.00 93.25 92 LEU A CA 1
ATOM 769 C C . LEU A 1 92 ? 19.325 13.984 7.881 1.00 93.25 92 LEU A C 1
ATOM 771 O O . LEU A 1 92 ? 20.489 14.365 7.910 1.00 93.25 92 LEU A O 1
ATOM 775 N N . ASN A 1 93 ? 18.947 12.891 7.210 1.00 90.69 93 ASN A N 1
ATOM 776 C CA . ASN A 1 93 ? 19.891 12.085 6.432 1.00 90.69 93 ASN A CA 1
ATOM 777 C C . ASN A 1 93 ? 20.516 12.894 5.292 1.00 90.69 93 ASN A C 1
ATOM 779 O O . ASN A 1 93 ? 21.713 12.789 5.060 1.00 90.69 93 ASN A O 1
ATOM 783 N N . PHE A 1 94 ? 19.728 13.727 4.612 1.00 92.12 94 PHE A N 1
ATOM 784 C CA . PHE A 1 94 ? 20.236 14.602 3.560 1.00 92.12 94 PHE A CA 1
ATOM 785 C C . PHE A 1 94 ? 21.238 15.637 4.093 1.00 92.12 94 PHE A C 1
ATOM 787 O O . PHE A 1 94 ? 22.265 15.860 3.465 1.00 92.12 94 PHE A O 1
ATOM 794 N N . PHE A 1 95 ? 20.972 16.228 5.262 1.00 91.38 95 PHE A N 1
ATOM 795 C CA . PHE A 1 95 ? 21.894 17.165 5.910 1.00 91.38 95 PHE A CA 1
ATOM 796 C C . PHE A 1 95 ? 23.170 16.489 6.431 1.00 91.38 95 PHE A C 1
ATOM 798 O O 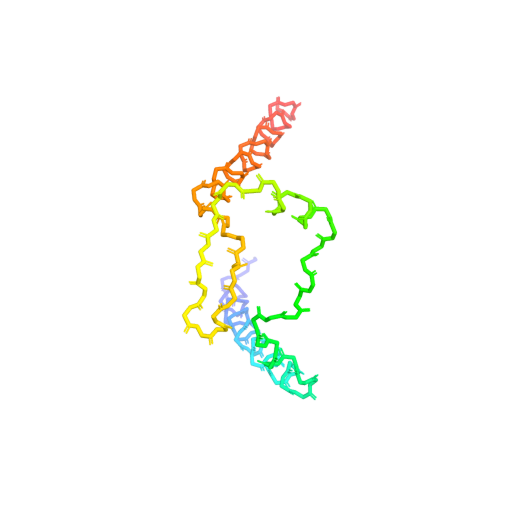. PHE A 1 95 ? 24.226 17.096 6.405 1.00 91.38 95 PHE A O 1
ATOM 805 N N . LEU A 1 96 ? 23.092 15.238 6.895 1.00 87.38 96 LEU A N 1
ATOM 806 C CA . LEU A 1 96 ? 24.270 14.472 7.323 1.00 87.38 96 LEU A CA 1
ATOM 807 C C . LEU A 1 96 ? 25.134 13.986 6.152 1.00 87.38 96 LEU A C 1
ATOM 809 O O . LEU A 1 96 ? 26.317 13.720 6.340 1.00 87.38 96 LEU A O 1
ATOM 813 N N . ALA A 1 97 ? 24.538 13.812 4.973 1.00 80.81 97 ALA A N 1
ATOM 814 C CA . ALA A 1 97 ? 25.218 13.318 3.780 1.00 80.81 97 ALA A CA 1
ATOM 815 C C . ALA A 1 97 ? 25.890 14.421 2.940 1.00 80.81 97 ALA A C 1
ATOM 817 O O . ALA A 1 97 ? 26.542 14.091 1.949 1.00 80.81 97 ALA A O 1
ATOM 818 N N . ASN A 1 98 ? 25.713 15.695 3.304 1.00 75.88 98 ASN A N 1
ATOM 819 C CA . ASN A 1 98 ? 26.215 16.871 2.590 1.00 75.88 98 ASN A CA 1
ATOM 820 C C . ASN A 1 98 ? 27.157 17.673 3.492 1.00 75.88 98 ASN A C 1
ATOM 822 O O . ASN A 1 98 ? 28.277 17.992 3.040 1.00 75.88 98 ASN A O 1
#